Protein AF-A0A645E9X3-F1 (afdb_monomer)

pLDDT: mean 92.93, std 5.82, range [62.06, 97.12]

Mean predicted aligned error: 4.58 Å

Structure (mmCIF, N/CA/C/O backbone):
data_AF-A0A645E9X3-F1
#
_entry.id   AF-A0A645E9X3-F1
#
loop_
_atom_site.group_PDB
_atom_site.id
_atom_site.type_symbol
_atom_site.label_atom_id
_atom_site.label_alt_id
_atom_site.label_comp_id
_atom_site.label_asym_id
_atom_site.label_entity_id
_atom_site.label_seq_id
_atom_site.pdbx_PDB_ins_code
_atom_site.Cartn_x
_atom_site.Cartn_y
_atom_site.Cartn_z
_atom_site.occupancy
_atom_site.B_iso_or_equiv
_atom_site.auth_seq_id
_atom_site.auth_comp_id
_atom_site.auth_asym_id
_atom_site.auth_atom_id
_atom_site.pdbx_PDB_model_num
ATOM 1 N N . MET A 1 1 ? 11.413 12.717 -3.562 1.00 62.06 1 MET A N 1
ATOM 2 C CA . MET A 1 1 ? 11.039 11.288 -3.489 1.00 62.06 1 MET A CA 1
ATOM 3 C C . MET A 1 1 ? 10.307 10.778 -4.728 1.00 62.06 1 MET A C 1
ATOM 5 O O . MET A 1 1 ? 10.184 9.575 -4.845 1.00 62.06 1 MET A O 1
ATOM 9 N N . LEU A 1 2 ? 9.828 11.629 -5.651 1.00 78.00 2 LEU A N 1
ATOM 10 C CA . LEU A 1 2 ? 9.235 11.147 -6.912 1.00 78.00 2 LEU A CA 1
ATOM 11 C C . LEU A 1 2 ? 10.258 10.958 -8.043 1.00 78.00 2 LEU A C 1
ATOM 13 O O . LEU A 1 2 ? 9.928 10.364 -9.062 1.00 78.00 2 LEU A O 1
ATOM 17 N N . THR A 1 3 ? 11.479 11.471 -7.880 1.00 94.19 3 THR A N 1
ATOM 18 C CA . THR A 1 3 ? 12.574 11.211 -8.817 1.00 94.19 3 THR A CA 1
ATOM 19 C C . THR A 1 3 ? 12.970 9.743 -8.754 1.00 94.19 3 THR A C 1
ATOM 21 O O . THR A 1 3 ? 12.886 9.143 -7.683 1.00 94.19 3 THR A O 1
ATOM 24 N N . TYR A 1 4 ? 13.412 9.205 -9.890 1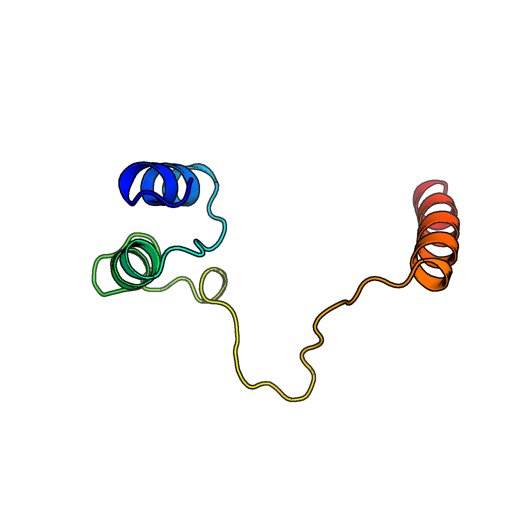.00 95.12 4 TYR A N 1
ATOM 25 C CA . TYR A 1 4 ? 13.833 7.815 -10.035 1.00 95.12 4 TYR A CA 1
ATOM 26 C C . TYR A 1 4 ? 14.817 7.398 -8.931 1.00 95.12 4 TYR A C 1
ATOM 28 O O . TYR A 1 4 ? 14.457 6.586 -8.085 1.00 95.12 4 TYR A O 1
ATOM 36 N N . ASP A 1 5 ? 15.975 8.064 -8.849 1.00 95.19 5 ASP A N 1
ATOM 37 C CA . ASP A 1 5 ? 17.042 7.723 -7.893 1.00 95.19 5 ASP A CA 1
ATOM 38 C C . ASP A 1 5 ? 16.541 7.709 -6.441 1.00 95.19 5 ASP A C 1
ATOM 40 O O . ASP A 1 5 ? 16.741 6.758 -5.698 1.00 95.19 5 ASP A O 1
ATOM 44 N N . ALA A 1 6 ? 15.789 8.740 -6.041 1.00 94.38 6 ALA A N 1
ATOM 45 C CA . ALA A 1 6 ? 15.294 8.842 -4.670 1.00 94.38 6 ALA A CA 1
ATOM 46 C C . ALA A 1 6 ? 14.218 7.794 -4.343 1.00 94.38 6 ALA A C 1
ATOM 48 O O . ALA A 1 6 ? 14.040 7.447 -3.177 1.00 94.38 6 ALA A O 1
ATOM 49 N N . ALA A 1 7 ? 13.447 7.352 -5.338 1.00 95.25 7 ALA A N 1
ATOM 50 C CA . ALA A 1 7 ? 12.456 6.298 -5.169 1.00 95.25 7 ALA A CA 1
ATOM 51 C C . ALA A 1 7 ? 13.123 4.916 -5.127 1.00 95.25 7 ALA A C 1
ATOM 53 O O . ALA A 1 7 ? 12.741 4.108 -4.281 1.00 95.25 7 ALA A O 1
ATOM 54 N N . TYR A 1 8 ? 14.130 4.689 -5.977 1.00 95.31 8 TYR A N 1
ATOM 55 C CA . TYR A 1 8 ? 14.940 3.473 -6.014 1.00 95.31 8 TYR A CA 1
ATOM 56 C C . TYR A 1 8 ? 15.689 3.269 -4.689 1.00 95.31 8 TYR A C 1
ATOM 58 O O . TYR A 1 8 ? 15.469 2.271 -4.005 1.00 95.31 8 TYR A O 1
ATOM 66 N N . ASP A 1 9 ? 16.463 4.265 -4.249 1.00 95.44 9 ASP A N 1
ATOM 67 C CA . ASP A 1 9 ? 17.232 4.187 -3.001 1.00 95.44 9 ASP A CA 1
ATOM 68 C C . ASP A 1 9 ? 16.323 3.927 -1.790 1.00 95.44 9 ASP A C 1
ATOM 70 O O . ASP A 1 9 ? 16.638 3.136 -0.896 1.00 95.44 9 ASP A O 1
ATOM 74 N N . ASN A 1 10 ? 15.160 4.585 -1.752 1.00 94.19 10 ASN A N 1
ATOM 75 C CA . ASN A 1 10 ? 14.217 4.441 -0.648 1.00 94.19 10 ASN A CA 1
ATOM 76 C C . ASN A 1 10 ? 13.583 3.046 -0.612 1.00 94.19 10 ASN A C 1
ATOM 78 O O . ASN A 1 10 ? 13.467 2.454 0.462 1.00 94.19 10 ASN A O 1
ATOM 82 N N . THR A 1 11 ? 13.168 2.506 -1.761 1.00 93.81 11 THR A N 1
ATOM 83 C CA . THR A 1 11 ? 12.586 1.162 -1.779 1.00 93.81 11 THR A CA 1
ATOM 84 C C . THR A 1 11 ? 13.621 0.080 -1.515 1.00 93.81 11 THR A C 1
ATOM 86 O O . THR A 1 11 ? 13.290 -0.888 -0.837 1.00 93.81 11 THR A O 1
ATOM 89 N N . GLU A 1 12 ? 14.847 0.225 -2.009 1.00 94.38 12 GLU A N 1
ATOM 90 C CA . GLU A 1 12 ? 15.922 -0.729 -1.740 1.00 94.38 12 GLU A CA 1
ATOM 91 C C . GLU A 1 12 ? 16.279 -0.738 -0.247 1.00 94.38 12 GLU A C 1
ATOM 93 O O . GLU A 1 12 ? 16.440 -1.796 0.357 1.00 94.38 12 GLU A O 1
ATOM 98 N N . THR A 1 13 ? 16.320 0.442 0.379 1.00 94.31 13 THR A N 1
ATOM 99 C CA . THR A 1 13 ? 16.686 0.575 1.795 1.00 94.31 13 THR A CA 1
ATOM 100 C C . THR A 1 13 ? 15.575 0.122 2.745 1.00 94.31 13 THR A C 1
ATOM 102 O O . THR A 1 13 ? 15.855 -0.508 3.765 1.00 94.31 13 THR A O 1
ATOM 105 N N . VAL A 1 14 ? 14.317 0.488 2.467 1.00 94.12 14 VAL A N 1
ATOM 106 C CA . VAL A 1 14 ? 13.201 0.324 3.422 1.00 94.12 14 VAL A CA 1
ATOM 107 C C . VAL A 1 14 ? 12.282 -0.845 3.057 1.00 94.12 14 VAL A C 1
ATOM 109 O O . VAL A 1 14 ? 11.627 -1.404 3.934 1.0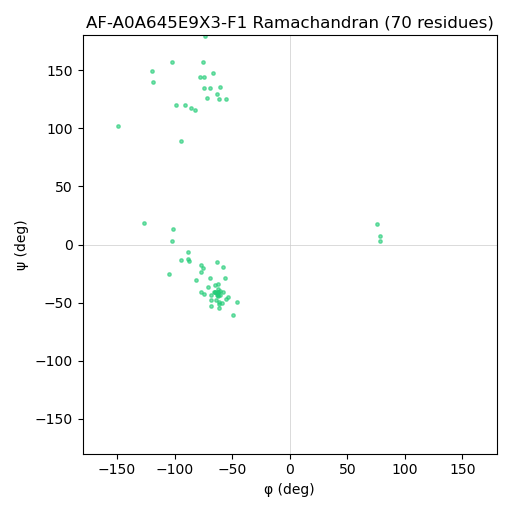0 94.12 14 VAL A O 1
ATOM 112 N N . GLY A 1 15 ? 12.223 -1.233 1.783 1.00 92.75 15 GLY A N 1
ATOM 113 C CA . GLY A 1 15 ? 11.421 -2.364 1.311 1.00 92.75 15 GLY A CA 1
ATOM 114 C C . GLY A 1 15 ? 9.922 -2.094 1.157 1.00 92.75 15 GLY A C 1
ATOM 115 O O . GLY A 1 15 ? 9.173 -3.031 0.897 1.00 92.75 15 GLY A O 1
ATOM 116 N N . TYR A 1 16 ? 9.458 -0.846 1.300 1.00 93.31 16 TYR A N 1
ATOM 117 C CA . TYR A 1 16 ? 8.073 -0.489 0.969 1.00 93.31 16 TYR A CA 1
ATOM 118 C C . TYR A 1 16 ? 7.879 -0.331 -0.536 1.00 93.31 16 TYR A C 1
ATOM 120 O O . TYR A 1 16 ? 8.741 0.223 -1.220 1.00 93.31 16 TYR A O 1
ATOM 128 N N . THR A 1 17 ? 6.701 -0.729 -1.018 1.00 93.62 17 THR A N 1
ATOM 129 C CA . THR A 1 17 ? 6.296 -0.567 -2.414 1.00 93.62 17 THR A CA 1
ATOM 130 C C . THR A 1 17 ? 6.398 0.886 -2.870 1.00 93.62 17 THR A C 1
ATOM 132 O O . THR A 1 17 ? 5.817 1.793 -2.266 1.00 93.62 17 THR A O 1
ATOM 135 N N . THR A 1 18 ? 7.133 1.112 -3.956 1.00 93.94 18 THR A N 1
ATOM 136 C CA . THR A 1 18 ? 7.271 2.432 -4.573 1.00 93.94 18 THR A CA 1
ATOM 137 C C . THR A 1 18 ? 6.009 2.845 -5.334 1.00 93.94 18 THR A C 1
ATOM 139 O O . THR A 1 18 ? 5.366 2.035 -5.996 1.00 93.94 18 THR A O 1
ATOM 142 N N . MET A 1 19 ? 5.683 4.140 -5.288 1.00 91.62 19 MET A N 1
ATOM 143 C CA . MET A 1 19 ? 4.634 4.745 -6.123 1.00 91.62 19 MET A CA 1
ATOM 144 C C . MET A 1 19 ? 5.168 5.227 -7.483 1.00 91.62 19 MET A C 1
ATOM 146 O O . MET A 1 19 ? 4.396 5.693 -8.322 1.00 91.62 19 MET A O 1
ATOM 150 N N . ASN A 1 20 ? 6.488 5.178 -7.701 1.00 95.25 20 ASN A N 1
ATOM 151 C CA . ASN A 1 20 ? 7.090 5.511 -8.988 1.00 95.25 20 ASN A CA 1
ATOM 152 C C . ASN A 1 20 ? 7.003 4.289 -9.911 1.00 95.25 20 ASN A C 1
ATOM 154 O O . ASN A 1 20 ? 7.624 3.265 -9.641 1.00 95.25 20 ASN A O 1
ATOM 158 N N . LYS A 1 21 ? 6.250 4.421 -11.008 1.00 94.25 21 LYS A N 1
ATOM 159 C CA . LYS A 1 21 ? 5.991 3.323 -11.945 1.00 94.25 21 LYS A CA 1
ATOM 160 C C . LYS A 1 21 ? 7.255 2.761 -12.603 1.00 94.25 21 LYS A C 1
ATOM 162 O O . LYS A 1 21 ? 7.350 1.554 -12.760 1.00 94.25 21 LYS A O 1
ATOM 167 N N 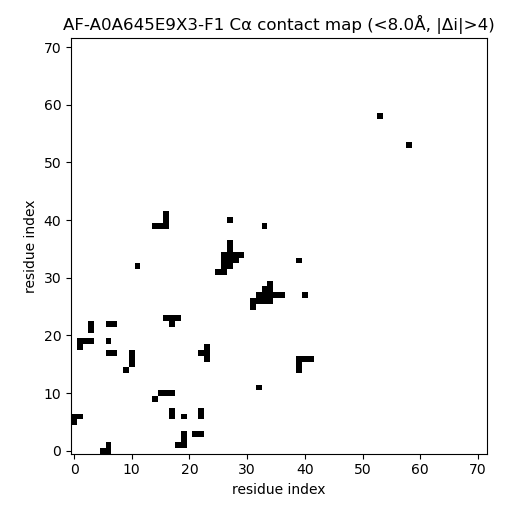. GLU A 1 22 ? 8.201 3.617 -12.976 1.00 95.50 22 GLU A N 1
ATOM 168 C CA . GLU A 1 22 ? 9.444 3.189 -13.628 1.00 95.50 22 GLU A CA 1
ATOM 169 C C . GLU A 1 22 ? 10.271 2.309 -12.685 1.00 95.50 22 GLU A C 1
ATOM 171 O O . GLU A 1 22 ? 10.642 1.197 -13.045 1.00 95.50 22 GLU A O 1
ATOM 176 N N . VAL A 1 23 ? 10.450 2.762 -11.439 1.00 95.69 23 VAL A N 1
ATOM 177 C CA . VAL A 1 23 ? 11.141 1.983 -10.401 1.00 95.69 23 VAL A CA 1
ATOM 178 C C . VAL A 1 23 ? 10.374 0.699 -10.080 1.00 95.69 23 VAL A C 1
ATOM 180 O O . VAL A 1 23 ? 10.990 -0.348 -9.937 1.00 95.69 23 VAL A O 1
ATOM 183 N N . PHE A 1 24 ? 9.040 0.757 -9.982 1.00 95.44 24 PHE A N 1
ATOM 184 C CA . PHE A 1 24 ? 8.207 -0.417 -9.707 1.00 95.44 24 PHE A CA 1
ATOM 185 C C . PHE A 1 24 ? 8.387 -1.504 -10.773 1.00 95.44 24 PHE A C 1
ATOM 187 O O . PHE A 1 24 ? 8.640 -2.660 -10.433 1.00 95.44 24 PHE A O 1
ATOM 194 N N . ASP A 1 25 ? 8.276 -1.130 -12.050 1.00 95.56 25 ASP A N 1
ATOM 195 C CA . ASP A 1 25 ? 8.381 -2.062 -13.173 1.00 95.56 25 ASP A CA 1
ATOM 196 C C . ASP A 1 25 ? 9.802 -2.672 -13.253 1.00 95.56 25 ASP A C 1
ATOM 198 O O . ASP A 1 25 ?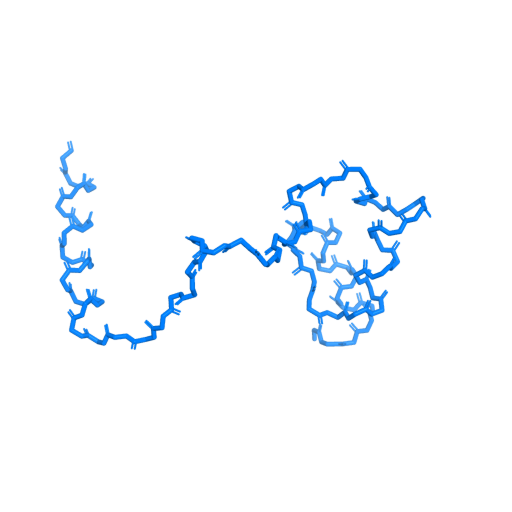 9.942 -3.851 -13.576 1.00 95.56 25 ASP A O 1
ATOM 202 N N . GLU A 1 26 ? 10.852 -1.910 -12.911 1.00 96.44 26 GLU A N 1
ATOM 203 C CA . GLU A 1 26 ? 12.237 -2.407 -12.873 1.00 96.44 26 GLU A CA 1
ATOM 204 C C . GLU A 1 26 ? 12.468 -3.430 -11.753 1.00 96.44 26 GLU A C 1
ATOM 206 O O . GLU A 1 26 ? 12.953 -4.532 -12.005 1.00 96.44 26 GLU A O 1
ATOM 211 N N . ILE A 1 27 ? 12.112 -3.093 -10.511 1.00 95.31 27 ILE A N 1
ATOM 212 C CA . ILE A 1 27 ? 12.465 -3.920 -9.346 1.00 95.31 27 ILE A CA 1
ATOM 213 C C . ILE A 1 27 ? 11.585 -5.162 -9.189 1.00 95.31 27 ILE A C 1
ATOM 215 O O . ILE A 1 27 ? 12.016 -6.119 -8.548 1.00 95.31 27 ILE A O 1
ATOM 219 N N . THR A 1 28 ? 10.366 -5.145 -9.735 1.00 96.12 28 THR A N 1
ATOM 220 C CA . THR A 1 28 ? 9.453 -6.305 -9.752 1.00 96.12 28 THR A CA 1
ATOM 221 C C . THR A 1 28 ? 9.566 -7.114 -11.042 1.00 96.12 28 THR A C 1
ATOM 223 O O . THR A 1 28 ? 9.068 -8.234 -11.121 1.00 96.12 28 THR A O 1
ATOM 226 N N . GLY A 1 29 ? 10.223 -6.556 -12.060 1.00 94.81 29 GLY A N 1
ATOM 227 C CA . GLY A 1 29 ? 10.521 -7.240 -13.304 1.00 94.81 29 GLY A CA 1
ATOM 228 C C . GLY A 1 29 ? 11.629 -8.282 -13.160 1.00 94.81 29 GLY A C 1
ATOM 229 O O . GLY A 1 29 ? 12.233 -8.479 -12.106 1.00 94.81 29 GLY A O 1
ATOM 230 N N . LYS A 1 30 ? 11.926 -8.948 -14.277 1.00 95.25 30 LYS A N 1
ATOM 231 C CA . LYS A 1 30 ? 12.924 -10.017 -14.332 1.00 95.25 30 LYS A CA 1
ATOM 232 C C . LYS A 1 30 ? 14.323 -9.525 -13.952 1.00 95.25 30 LYS A C 1
ATOM 234 O O . LYS A 1 30 ? 14.862 -8.640 -14.614 1.00 95.25 30 LYS A O 1
ATOM 239 N N . GLY A 1 31 ? 14.947 -10.173 -12.974 1.00 94.25 31 GLY A N 1
ATOM 240 C CA . GLY A 1 31 ? 16.251 -9.809 -12.423 1.00 94.25 31 GLY A CA 1
ATOM 241 C C . GLY A 1 31 ? 16.210 -8.631 -11.446 1.00 94.25 31 GLY A C 1
ATOM 242 O O . GLY A 1 31 ? 17.271 -8.206 -10.989 1.00 94.25 31 GLY A O 1
ATOM 243 N N . GLY A 1 32 ? 15.019 -8.107 -11.140 1.00 94.56 32 GLY A N 1
ATOM 244 C CA . GLY A 1 32 ? 14.811 -7.065 -10.145 1.00 94.56 32 GLY A CA 1
ATOM 245 C C . GLY A 1 32 ? 14.907 -7.604 -8.716 1.00 94.56 32 GLY A C 1
ATOM 246 O O . GLY A 1 32 ? 14.705 -8.790 -8.453 1.00 94.56 32 GLY A O 1
ATOM 247 N N . ILE A 1 33 ? 15.203 -6.718 -7.764 1.00 95.44 33 ILE A N 1
ATOM 248 C CA . ILE A 1 33 ? 15.411 -7.076 -6.348 1.00 95.44 33 ILE A CA 1
ATOM 249 C C . ILE A 1 33 ? 14.165 -7.673 -5.659 1.00 95.44 33 ILE A C 1
ATOM 251 O O . ILE A 1 33 ? 14.291 -8.271 -4.590 1.00 95.44 33 ILE A O 1
ATOM 255 N N . PHE A 1 34 ? 12.979 -7.539 -6.263 1.00 95.69 34 PHE A N 1
ATOM 256 C CA . PHE A 1 34 ? 11.698 -8.030 -5.751 1.00 95.69 34 PHE A CA 1
ATOM 257 C C . PHE A 1 34 ? 10.928 -8.925 -6.746 1.00 95.69 34 PHE A C 1
ATOM 259 O O . PHE A 1 34 ? 9.734 -9.124 -6.535 1.00 95.69 34 PHE A O 1
ATOM 266 N N . GLU A 1 35 ? 11.573 -9.487 -7.781 1.00 94.06 35 GLU A N 1
ATOM 267 C CA . GLU A 1 35 ? 10.932 -10.313 -8.836 1.00 94.06 35 GLU A CA 1
ATOM 268 C C . GLU A 1 35 ? 9.952 -11.369 -8.285 1.00 94.06 35 GLU A C 1
ATOM 270 O O . GLU A 1 35 ? 8.801 -11.437 -8.708 1.00 94.06 35 GLU A O 1
ATOM 275 N N . ASP A 1 36 ? 10.381 -12.150 -7.293 1.00 93.00 36 ASP A N 1
ATOM 276 C CA . ASP A 1 36 ? 9.590 -13.248 -6.717 1.00 93.00 36 ASP A CA 1
ATOM 277 C C . ASP A 1 36 ? 8.927 -12.880 -5.373 1.00 93.00 36 ASP A C 1
ATOM 279 O O . ASP A 1 36 ? 8.476 -13.751 -4.623 1.00 93.00 36 ASP A O 1
ATOM 283 N N . ASN A 1 37 ? 8.889 -11.591 -5.013 1.00 93.81 37 ASN A N 1
ATOM 284 C CA . ASN A 1 37 ? 8.312 -11.146 -3.746 1.00 93.81 37 ASN A CA 1
ATOM 285 C C . ASN A 1 37 ? 6.840 -10.738 -3.903 1.00 93.81 37 ASN A C 1
ATOM 287 O O . ASN A 1 37 ? 6.514 -9.561 -4.064 1.00 93.81 37 ASN A 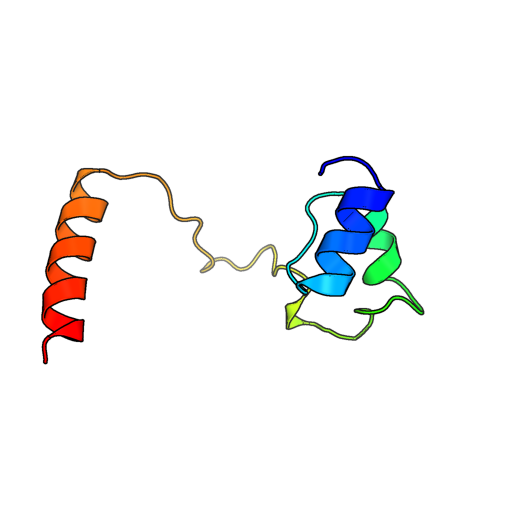O 1
ATOM 291 N N . GLU A 1 38 ? 5.940 -11.710 -3.746 1.00 90.31 38 GLU A N 1
ATOM 292 C CA . GLU A 1 38 ? 4.487 -11.483 -3.773 1.00 90.31 38 GLU A CA 1
ATOM 293 C C . GLU A 1 38 ? 4.009 -10.439 -2.748 1.00 90.31 38 GLU A C 1
ATOM 295 O O . GLU A 1 38 ? 3.015 -9.762 -2.985 1.00 90.31 38 GLU A O 1
ATOM 300 N N . ALA A 1 39 ? 4.704 -10.278 -1.615 1.00 91.62 39 ALA A N 1
ATOM 301 C CA . ALA A 1 39 ? 4.321 -9.311 -0.585 1.00 91.62 39 ALA A CA 1
ATOM 302 C C . ALA A 1 39 ? 4.692 -7.863 -0.946 1.00 91.62 39 ALA A C 1
ATOM 304 O O . ALA A 1 39 ? 4.161 -6.932 -0.341 1.00 91.62 39 ALA A O 1
ATOM 305 N N . TYR A 1 40 ? 5.604 -7.665 -1.905 1.00 93.69 40 TYR A N 1
ATOM 306 C CA . TYR A 1 40 ? 6.000 -6.338 -2.375 1.00 93.69 40 TYR A CA 1
ATOM 307 C C . TYR A 1 40 ? 5.006 -5.769 -3.397 1.00 93.69 40 TYR A C 1
ATOM 309 O O . TYR A 1 40 ? 4.815 -4.554 -3.468 1.00 93.69 40 TYR A O 1
ATOM 317 N N . VAL A 1 41 ? 4.357 -6.636 -4.178 1.00 92.69 41 VAL A N 1
ATOM 318 C CA . VAL A 1 41 ? 3.369 -6.247 -5.190 1.00 92.69 41 VAL A CA 1
ATOM 319 C C . VAL A 1 41 ? 1.988 -6.118 -4.535 1.00 92.69 41 VAL A C 1
ATOM 321 O O . VAL A 1 41 ? 1.455 -7.111 -4.038 1.00 92.69 41 VAL A O 1
ATOM 324 N N . PRO A 1 42 ? 1.365 -4.923 -4.526 1.00 89.19 42 PRO A N 1
ATOM 325 C CA . PRO A 1 42 ? 0.025 -4.762 -3.981 1.00 89.19 42 PRO A CA 1
ATOM 326 C C . PRO A 1 42 ? -0.979 -5.627 -4.743 1.00 89.19 42 PRO A C 1
ATOM 328 O O . PRO A 1 42 ? -0.984 -5.662 -5.973 1.00 89.19 42 PRO A O 1
ATOM 331 N N . ARG A 1 43 ? -1.862 -6.308 -4.009 1.00 89.44 43 ARG A N 1
ATOM 332 C CA . ARG A 1 43 ? -2.975 -7.041 -4.615 1.00 89.44 43 ARG A CA 1
ATOM 333 C C . ARG A 1 43 ? -3.987 -6.058 -5.199 1.00 89.44 43 ARG A C 1
ATOM 335 O O . ARG A 1 43 ? -4.396 -5.115 -4.528 1.00 89.44 43 ARG A O 1
ATOM 342 N N . GLU A 1 44 ? -4.446 -6.339 -6.414 1.00 87.62 44 GLU A N 1
ATOM 343 C CA . GLU A 1 44 ? -5.513 -5.589 -7.077 1.00 87.62 44 GLU A CA 1
ATOM 344 C C . GLU A 1 44 ? -6.711 -6.496 -7.393 1.00 87.62 44 GL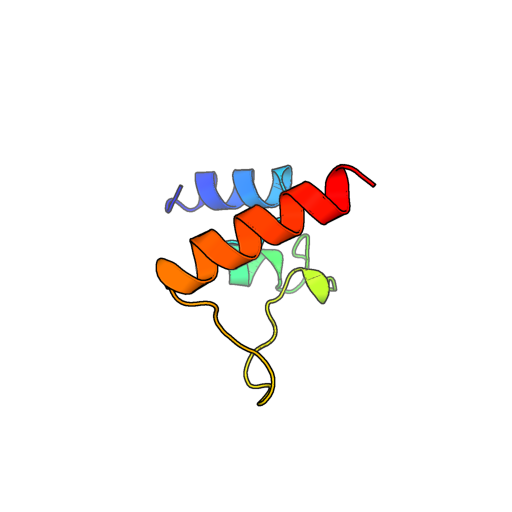U A C 1
ATOM 346 O O . GLU A 1 44 ? -6.562 -7.693 -7.639 1.00 87.62 44 GLU A O 1
ATOM 3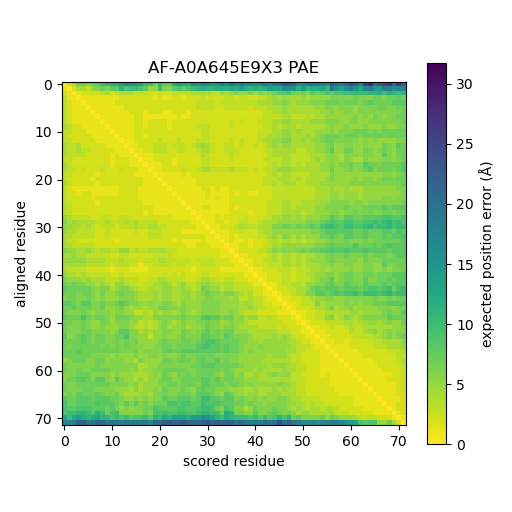51 N N . GLY A 1 45 ? -7.919 -5.920 -7.398 1.00 86.44 45 GLY A N 1
ATOM 352 C CA . GLY A 1 45 ? -9.122 -6.584 -7.915 1.00 86.44 45 GLY A CA 1
ATOM 353 C C . GLY A 1 45 ? -9.741 -7.667 -7.024 1.00 86.44 45 GLY A C 1
ATOM 354 O O . GLY A 1 45 ? -10.533 -8.466 -7.517 1.00 86.44 45 GLY A O 1
ATOM 355 N N . TYR A 1 46 ? -9.412 -7.719 -5.732 1.00 92.00 46 TYR A N 1
ATOM 356 C CA . TYR A 1 46 ? -10.099 -8.603 -4.791 1.00 92.00 46 TYR A CA 1
ATOM 357 C C . TYR A 1 46 ? -11.284 -7.885 -4.137 1.00 92.00 46 TYR A C 1
ATOM 359 O O . TYR A 1 46 ? -11.107 -6.900 -3.431 1.00 92.00 46 TYR A O 1
ATOM 367 N N . ASP A 1 47 ? -12.495 -8.415 -4.326 1.00 93.06 47 ASP A N 1
ATOM 368 C CA . ASP A 1 47 ? -13.760 -7.770 -3.922 1.00 93.06 47 ASP A CA 1
ATOM 369 C C . ASP A 1 47 ? -13.886 -7.434 -2.427 1.00 93.06 47 ASP A C 1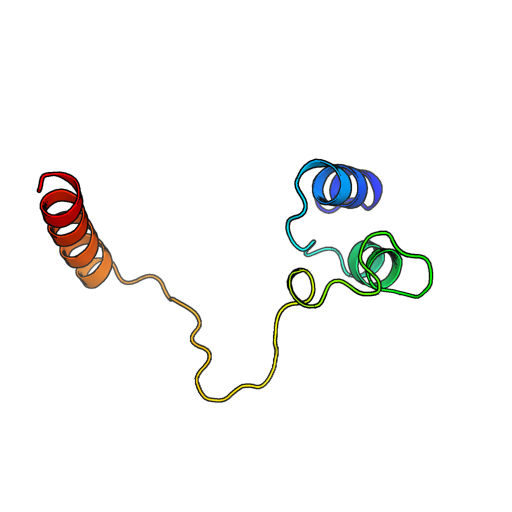
ATOM 371 O O . ASP A 1 47 ? -14.743 -6.641 -2.044 1.00 93.06 47 ASP A O 1
ATOM 375 N N . LYS A 1 48 ? -13.084 -8.072 -1.566 1.00 92.81 48 LYS A N 1
ATOM 376 C CA . LYS A 1 48 ? -13.100 -7.828 -0.114 1.00 92.81 48 LYS A CA 1
ATOM 377 C C . LYS A 1 48 ? -11.952 -6.944 0.363 1.00 92.81 48 LYS A C 1
ATOM 379 O O . LYS A 1 48 ? -11.803 -6.779 1.571 1.00 92.81 48 LYS A O 1
ATOM 384 N N . ASP A 1 49 ? -11.122 -6.441 -0.546 1.00 92.88 49 ASP A N 1
ATOM 385 C CA . ASP A 1 49 ? -10.135 -5.432 -0.187 1.00 92.88 49 ASP A CA 1
ATOM 386 C C . ASP A 1 49 ? -10.823 -4.085 0.010 1.00 92.88 49 ASP A C 1
ATOM 388 O O . ASP A 1 49 ? -11.671 -3.664 -0.776 1.00 92.88 49 ASP A O 1
ATOM 392 N N . GLU A 1 50 ? -10.453 -3.415 1.095 1.00 89.69 50 GLU A N 1
ATOM 393 C CA . GLU A 1 50 ? -11.011 -2.129 1.485 1.00 89.69 50 GLU A CA 1
ATOM 394 C C . GLU A 1 50 ? -9.907 -1.074 1.509 1.00 89.69 50 GLU A C 1
ATOM 396 O O . GLU A 1 50 ? -8.793 -1.313 1.981 1.00 89.69 50 GLU A O 1
ATOM 401 N N . ILE A 1 51 ? -10.237 0.125 1.032 1.00 88.19 51 ILE A N 1
ATOM 402 C CA . ILE A 1 51 ? -9.403 1.312 1.205 1.00 88.19 51 ILE A CA 1
ATOM 403 C C . ILE A 1 51 ? -9.981 2.097 2.377 1.00 88.19 51 ILE A C 1
ATOM 405 O O . ILE A 1 51 ? -11.136 2.521 2.354 1.00 88.19 51 ILE A O 1
ATOM 409 N N . PHE A 1 52 ? -9.175 2.304 3.415 1.00 90.56 52 PHE A N 1
ATOM 410 C CA . PHE A 1 52 ? -9.595 3.112 4.552 1.00 90.56 52 PHE A CA 1
ATOM 411 C C . PHE A 1 52 ? -9.652 4.588 4.157 1.00 90.56 52 PHE A C 1
ATOM 413 O O . PHE A 1 52 ? -8.671 5.167 3.690 1.00 90.56 52 PHE A O 1
ATOM 420 N N . HIS A 1 53 ? -10.806 5.203 4.389 1.00 92.25 53 HIS A N 1
ATOM 421 C CA . HIS A 1 53 ? -11.019 6.630 4.190 1.00 92.25 53 HIS A CA 1
ATOM 422 C C . HIS A 1 53 ? -10.986 7.375 5.521 1.00 92.25 53 HIS A C 1
ATOM 424 O O . HIS A 1 53 ? -11.247 6.802 6.583 1.00 92.25 53 HIS A O 1
ATOM 430 N N . ASP A 1 54 ? -10.694 8.673 5.460 1.00 93.25 54 ASP A N 1
ATOM 431 C CA . ASP A 1 54 ? -10.747 9.509 6.651 1.00 93.25 54 ASP A CA 1
ATOM 432 C C . ASP A 1 54 ? -12.178 9.583 7.205 1.00 93.25 54 ASP A C 1
ATOM 434 O O . ASP A 1 54 ? -13.147 9.844 6.489 1.00 93.25 54 ASP A O 1
ATOM 438 N N . ASN A 1 55 ? -12.299 9.332 8.505 1.00 95.88 55 ASN A N 1
ATOM 439 C CA . ASN A 1 55 ? -13.542 9.423 9.254 1.00 95.88 55 ASN A CA 1
ATOM 440 C C . ASN A 1 55 ? -13.212 9.835 10.686 1.00 95.88 55 ASN A C 1
ATOM 442 O O . ASN A 1 55 ? -12.790 9.023 11.514 1.00 95.88 55 ASN A O 1
ATOM 446 N N . GLU A 1 56 ? -13.424 11.111 10.994 1.00 95.31 56 GLU A N 1
ATOM 447 C CA . GLU A 1 56 ? -13.009 11.674 12.277 1.00 95.31 56 GLU A CA 1
ATOM 448 C C . GLU A 1 56 ? -13.703 11.039 13.486 1.00 95.31 56 GLU A C 1
ATOM 450 O O . GLU A 1 56 ? -13.088 10.906 14.548 1.00 95.31 56 GLU A O 1
ATOM 455 N N . ASN A 1 57 ? -14.971 10.644 13.338 1.00 96.38 57 ASN A N 1
ATOM 456 C CA . ASN A 1 57 ? -15.736 10.007 14.409 1.00 96.38 57 ASN A CA 1
ATOM 457 C C . ASN A 1 57 ? -15.180 8.613 14.701 1.00 96.38 57 ASN A C 1
ATOM 459 O O . ASN A 1 57 ? -14.897 8.284 15.854 1.00 96.38 57 ASN A O 1
ATOM 463 N N . LEU A 1 58 ? -14.958 7.819 13.652 1.00 95.31 58 LEU A N 1
ATOM 464 C CA . LEU A 1 58 ? -14.405 6.476 13.781 1.00 95.31 58 LEU A CA 1
ATOM 465 C C . LEU A 1 58 ? -12.963 6.508 14.304 1.00 95.31 58 LEU A C 1
ATOM 467 O O . LEU A 1 58 ? -12.624 5.738 15.200 1.00 95.31 58 LEU A O 1
ATOM 471 N N . ARG A 1 59 ? -12.138 7.449 13.824 1.00 95.38 59 ARG A N 1
ATOM 472 C CA . ARG A 1 59 ? -10.760 7.653 14.297 1.00 95.38 59 ARG A CA 1
ATOM 473 C C . ARG A 1 59 ? -10.703 7.839 15.812 1.00 95.38 59 ARG A C 1
ATOM 475 O O . ARG A 1 59 ? -9.856 7.223 16.459 1.00 95.38 59 ARG A O 1
ATOM 482 N N . LYS A 1 60 ? -11.593 8.663 16.385 1.00 96.62 60 LYS A N 1
ATOM 483 C CA . LYS A 1 60 ? -11.667 8.891 17.842 1.00 96.62 60 LYS A CA 1
ATOM 484 C C . LYS A 1 60 ? -11.989 7.597 18.588 1.00 96.62 60 LYS A C 1
ATOM 486 O O . LYS A 1 60 ? -11.238 7.211 19.479 1.00 96.62 60 LYS A O 1
ATOM 491 N N . ILE A 1 61 ? -13.040 6.895 18.164 1.00 97.06 61 ILE A N 1
ATOM 492 C CA . ILE A 1 61 ? -13.499 5.652 18.802 1.00 97.06 61 ILE A CA 1
ATOM 493 C C . ILE A 1 61 ? -12.410 4.570 18.750 1.00 97.06 61 ILE A C 1
ATOM 495 O O . ILE A 1 61 ? -12.075 3.984 19.779 1.00 97.06 61 ILE A O 1
ATOM 499 N N . ILE A 1 62 ? -11.816 4.324 17.576 1.00 95.94 62 ILE A N 1
ATOM 500 C CA . ILE A 1 62 ? -10.758 3.314 17.414 1.00 95.94 62 ILE A CA 1
ATOM 501 C C . ILE A 1 62 ? -9.532 3.673 18.259 1.00 95.94 62 ILE A C 1
ATOM 503 O O . ILE A 1 62 ? -8.967 2.795 18.909 1.00 95.94 62 ILE A O 1
ATOM 507 N N . SER A 1 63 ? -9.143 4.951 18.307 1.00 95.56 63 SER A N 1
ATOM 508 C CA . SER A 1 63 ? -7.992 5.396 19.106 1.00 95.56 63 SER A CA 1
ATOM 509 C C . SER A 1 63 ? -8.198 5.140 20.601 1.00 95.56 63 SER A C 1
ATOM 511 O O . SER A 1 63 ? -7.302 4.619 21.267 1.00 95.56 63 SER A O 1
ATOM 513 N N . GLU A 1 64 ? -9.384 5.452 21.132 1.00 96.44 64 GLU A N 1
ATOM 514 C CA . GLU A 1 64 ? -9.728 5.185 22.534 1.00 96.44 64 GLU A CA 1
ATOM 515 C C . GLU A 1 64 ? -9.730 3.686 22.856 1.00 96.44 64 GLU A C 1
ATOM 517 O O . GLU A 1 64 ? -9.205 3.270 23.892 1.00 96.44 64 GLU A O 1
ATOM 522 N N . LEU A 1 65 ? -10.301 2.863 21.971 1.00 97.12 65 LEU A N 1
ATOM 523 C CA . LEU A 1 65 ? -10.320 1.408 22.138 1.00 97.12 65 LEU A CA 1
ATOM 524 C C . LEU A 1 65 ? -8.909 0.812 22.078 1.00 97.12 65 LEU A C 1
ATOM 526 O O . LEU A 1 65 ? -8.571 -0.036 22.902 1.00 97.12 65 LEU A O 1
ATOM 530 N N . TRP A 1 66 ? -8.058 1.290 21.169 1.00 96.50 66 TRP A N 1
ATOM 531 C CA . TRP A 1 66 ? -6.682 0.815 21.029 1.00 96.50 66 TRP A CA 1
ATOM 532 C C . TRP A 1 66 ? -5.833 1.074 22.277 1.00 96.50 66 TRP A C 1
ATOM 534 O O . TRP A 1 66 ? -5.047 0.219 22.683 1.00 96.50 66 TRP A O 1
ATOM 544 N N . ILE A 1 67 ? -6.012 2.227 22.929 1.00 96.56 67 ILE A N 1
ATOM 545 C CA . ILE A 1 67 ? -5.328 2.528 24.196 1.00 96.56 67 ILE A CA 1
ATOM 546 C C . ILE A 1 67 ? -5.716 1.511 25.271 1.00 96.56 67 ILE A C 1
ATOM 548 O O . ILE A 1 67 ? -4.838 1.013 25.971 1.00 96.56 67 ILE A O 1
ATOM 552 N N . LYS A 1 68 ? -7.007 1.168 25.377 1.00 96.06 68 LYS A N 1
ATOM 553 C CA . LYS A 1 68 ? -7.486 0.168 26.343 1.00 96.06 68 LYS A CA 1
ATOM 554 C C . LYS A 1 68 ? -6.872 -1.206 26.078 1.00 96.06 68 LYS A C 1
ATOM 556 O O . LYS A 1 68 ? -6.418 -1.829 27.026 1.00 96.06 68 LYS A O 1
ATOM 561 N N . VAL A 1 69 ? -6.797 -1.628 24.811 1.00 96.56 69 VAL A N 1
ATOM 562 C CA . VAL A 1 69 ? -6.175 -2.905 24.408 1.00 96.56 69 VAL A CA 1
ATOM 563 C C . VAL A 1 69 ? -4.686 -2.953 24.749 1.00 96.56 69 VAL A C 1
ATOM 565 O O . VAL A 1 69 ? -4.200 -3.979 25.198 1.00 96.56 69 VAL A O 1
ATOM 568 N N . LYS A 1 70 ? -3.945 -1.857 24.553 1.00 95.31 70 LYS A N 1
ATOM 569 C CA . LYS A 1 70 ? -2.508 -1.815 24.876 1.00 95.31 70 LYS A CA 1
ATOM 570 C C . LYS A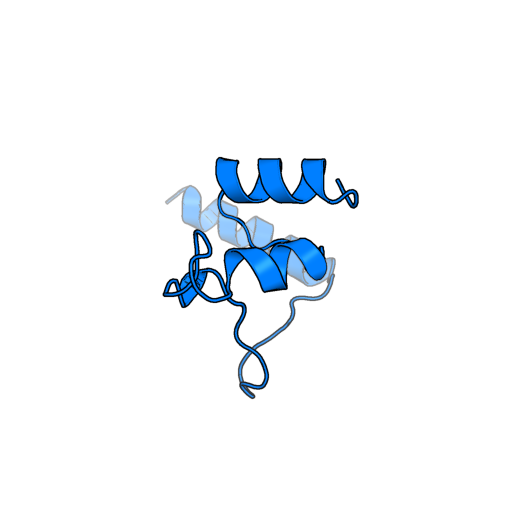 1 70 ? -2.202 -1.706 26.372 1.00 95.31 70 LYS A C 1
ATOM 572 O O . LYS A 1 70 ? -1.060 -1.930 26.760 1.00 95.31 70 LYS A O 1
ATOM 577 N N . ALA A 1 71 ? -3.162 -1.257 27.177 1.00 91.31 71 ALA A N 1
ATOM 578 C CA . ALA A 1 71 ? -2.990 -1.074 28.617 1.00 91.31 71 ALA A CA 1
ATOM 579 C C . ALA A 1 71 ? -3.303 -2.341 29.435 1.00 91.31 71 ALA A C 1
ATOM 581 O O . ALA A 1 71 ? -2.971 -2.382 30.620 1.00 91.31 71 ALA A O 1
ATOM 582 N N . SER A 1 72 ? -3.955 -3.332 28.818 1.00 64.38 72 SER A N 1
ATOM 583 C CA . SER A 1 72 ? -4.176 -4.688 29.340 1.00 64.38 72 SER A CA 1
ATOM 584 C C . SER A 1 72 ? -3.057 -5.635 28.936 1.00 64.38 72 SER A C 1
ATOM 586 O O . SER A 1 72 ? -2.639 -6.430 29.802 1.00 64.38 72 SER A O 1
#

Sequence (72 aa):
MLTYDAAYDNTETVGYTTMNKEVFDEITGKGGIFEDNEAYVPREGYDKDEIFHDNENLRKIISELWIKVKAS

Solvent-accessible surface area (backbone atoms only — not comparable to full-atom values): 4584 Å² total; per-residue (Å²): 104,83,50,65,67,53,35,44,56,47,27,72,72,70,61,53,70,60,88,43,63,71,52,40,54,50,33,48,27,91,93,24,94,38,47,87,40,71,87,53,54,82,89,76,93,55,92,85,69,78,82,90,70,96,45,75,70,58,52,52,54,51,51,57,51,49,53,55,62,73,74,107

Radius of gyration: 17.37 Å; Cα contacts (8 Å, |Δi|>4): 44; chains: 1; bounding box: 33×25×44 Å

Secondary structure (DSSP, 8-state):
--SHHHHHHHHHHH-PPPS-HHHHHHHHSTTSTTTT-TTTSPP-S-TT--PPPP-HHHHHHHHHHHHHHHH-

Foldseek 3Di:
DQDPVVQLVCCVVPVAAGPHPVSNCQQCDDPHVCVPPPVRDDDPDDPPDDDDDDDPVVVVVVVVVVVVVVVD

Organism: NCBI:txid1076179